Protein AF-A0A5R9CST3-F1 (afdb_monomer)

pLDDT: mean 86.09, std 9.63, range [55.28, 96.06]

Structure (mmCIF, N/CA/C/O backbone):
data_AF-A0A5R9CST3-F1
#
_entry.id   AF-A0A5R9CST3-F1
#
loop_
_atom_site.group_PDB
_atom_site.id
_atom_site.type_symbol
_atom_site.label_atom_id
_atom_site.label_alt_id
_atom_site.label_comp_id
_atom_site.label_asym_id
_atom_site.label_entity_id
_atom_site.label_seq_id
_atom_site.pdbx_PDB_ins_code
_atom_site.Cartn_x
_atom_site.Cartn_y
_atom_site.Cartn_z
_atom_site.occupancy
_atom_site.B_iso_or_equiv
_atom_site.auth_seq_id
_atom_site.auth_comp_id
_atom_site.auth_asym_id
_atom_site.auth_atom_id
_atom_site.pdbx_PDB_model_num
ATOM 1 N N . MET A 1 1 ? -17.225 -12.241 15.604 1.00 70.81 1 MET A N 1
ATOM 2 C CA . MET A 1 1 ? -16.381 -11.935 14.434 1.00 70.81 1 MET A CA 1
ATOM 3 C C . MET A 1 1 ? -17.071 -11.075 13.364 1.00 70.81 1 MET A C 1
ATOM 5 O O . MET A 1 1 ? -16.811 -9.882 13.360 1.00 70.81 1 MET A O 1
ATOM 9 N N . VAL A 1 2 ? -17.987 -11.586 12.522 1.00 77.44 2 VAL A N 1
ATOM 10 C CA . VAL A 1 2 ? -18.542 -10.844 11.350 1.00 77.44 2 VAL A CA 1
ATOM 11 C C . VAL A 1 2 ? -19.121 -9.459 11.688 1.00 77.44 2 VAL A C 1
ATOM 13 O O . VAL A 1 2 ? -18.781 -8.476 11.040 1.00 77.44 2 VAL A O 1
ATOM 16 N N . LYS A 1 3 ? -19.928 -9.343 12.755 1.00 80.62 3 LYS A N 1
ATOM 17 C CA . LYS A 1 3 ? -20.480 -8.045 13.204 1.00 80.62 3 LYS A CA 1
ATOM 18 C C . LYS A 1 3 ? -19.399 -7.045 13.644 1.00 80.62 3 LYS A C 1
ATOM 20 O O . LYS A 1 3 ? -19.568 -5.846 13.456 1.00 80.62 3 LYS A O 1
ATOM 25 N N . SER A 1 4 ? -18.306 -7.537 14.232 1.00 78.25 4 SER A N 1
ATOM 26 C CA . SER A 1 4 ? -17.171 -6.701 14.644 1.00 78.25 4 SER A CA 1
ATOM 27 C C . SER A 1 4 ? -16.405 -6.200 13.425 1.00 78.25 4 SER A C 1
ATOM 29 O O . SER A 1 4 ? -16.104 -5.018 13.340 1.00 78.25 4 SER A O 1
ATOM 31 N N . LEU A 1 5 ? -16.169 -7.084 12.454 1.00 79.12 5 LEU A N 1
ATOM 32 C CA . LEU A 1 5 ? -15.490 -6.755 11.204 1.00 79.12 5 LEU A CA 1
ATOM 33 C C . LEU A 1 5 ? -16.278 -5.727 10.387 1.00 79.12 5 LEU A C 1
ATOM 35 O O . LEU A 1 5 ? -15.727 -4.699 10.016 1.00 79.12 5 LEU A O 1
ATOM 39 N N . TYR A 1 6 ? -17.587 -5.929 10.214 1.00 83.44 6 TYR A N 1
ATOM 40 C CA . TYR A 1 6 ? -18.455 -4.948 9.557 1.00 83.44 6 TYR A CA 1
ATOM 41 C C . TYR A 1 6 ? -18.408 -3.576 10.243 1.00 83.44 6 TYR A C 1
ATOM 43 O O . TYR A 1 6 ? -18.302 -2.548 9.579 1.00 83.44 6 TYR A O 1
ATOM 51 N N . ARG A 1 7 ? -18.45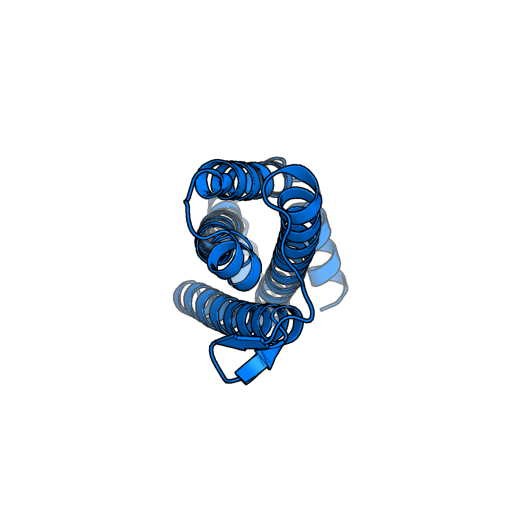4 -3.547 11.582 1.00 83.38 7 ARG A N 1
ATOM 52 C CA . ARG A 1 7 ? -18.401 -2.296 12.347 1.00 83.38 7 ARG A CA 1
ATOM 53 C C . ARG A 1 7 ? -17.069 -1.569 12.167 1.00 83.38 7 ARG A C 1
ATOM 55 O O . ARG A 1 7 ? -17.081 -0.351 12.008 1.00 83.38 7 ARG A O 1
ATOM 62 N N . GLU A 1 8 ? -15.949 -2.287 12.203 1.00 83.69 8 GLU A N 1
ATOM 63 C CA . GLU A 1 8 ? -14.625 -1.689 12.005 1.00 83.69 8 GLU A CA 1
ATOM 64 C C . GLU A 1 8 ? -14.455 -1.175 10.572 1.00 83.69 8 GLU A C 1
ATOM 66 O O . GLU A 1 8 ? -14.104 -0.010 10.405 1.00 83.69 8 GLU A O 1
ATOM 71 N N . PHE A 1 9 ? -14.850 -1.943 9.551 1.00 83.31 9 PHE A N 1
ATOM 72 C CA . PHE A 1 9 ? -14.870 -1.471 8.161 1.00 83.31 9 PHE A CA 1
ATOM 73 C C . PHE A 1 9 ? -15.748 -0.238 7.958 1.00 83.31 9 PHE A C 1
ATOM 75 O O . PHE A 1 9 ? -15.341 0.711 7.291 1.00 83.31 9 PHE A O 1
ATOM 82 N N . TYR A 1 10 ? -16.941 -0.219 8.554 1.00 86.06 10 TYR A N 1
ATOM 83 C CA . TYR A 1 10 ? -17.849 0.918 8.451 1.00 86.06 10 TYR A CA 1
ATOM 84 C C . TYR A 1 10 ? -17.232 2.181 9.062 1.00 86.06 10 TYR A C 1
ATOM 86 O O . TYR A 1 10 ? -17.194 3.227 8.411 1.00 86.06 10 TYR A O 1
ATOM 94 N N . LYS A 1 11 ? -16.698 2.084 10.290 1.00 83.19 11 LYS A N 1
ATOM 95 C CA . LYS A 1 11 ? -15.980 3.191 10.943 1.00 83.19 11 LYS A CA 1
ATOM 96 C C . LYS A 1 11 ? -14.789 3.646 10.104 1.00 83.19 11 LYS A C 1
ATOM 98 O O . LYS A 1 11 ? -14.539 4.840 10.009 1.00 83.19 11 LYS A O 1
ATOM 103 N N . PHE A 1 12 ? -14.034 2.699 9.559 1.00 83.56 12 PHE A N 1
ATOM 104 C CA . PHE A 1 12 ? -12.821 2.947 8.795 1.00 83.56 12 PHE A CA 1
ATOM 105 C C . PHE A 1 12 ? -13.114 3.682 7.486 1.00 83.56 12 PHE A C 1
ATOM 107 O O . PHE A 1 12 ? -12.520 4.722 7.215 1.00 83.56 12 PHE A O 1
ATOM 114 N N . SER A 1 13 ? -14.088 3.196 6.718 1.00 81.88 13 SER A N 1
ATOM 115 C CA . SER A 1 13 ? -14.461 3.749 5.416 1.00 81.88 13 SER A CA 1
ATOM 116 C C . SER A 1 13 ? -15.098 5.141 5.515 1.00 81.88 13 SER A C 1
ATOM 118 O O . SER A 1 13 ? -14.888 5.973 4.645 1.00 81.88 13 SER A O 1
ATOM 120 N N . HIS A 1 14 ? -15.813 5.466 6.595 1.00 85.12 14 HIS A N 1
ATOM 121 C CA . HIS A 1 14 ? -16.431 6.795 6.743 1.00 85.12 14 HIS A CA 1
ATOM 122 C C . HIS A 1 14 ? -15.470 7.876 7.264 1.00 85.12 14 HIS A C 1
ATOM 124 O O . HIS A 1 14 ? -15.859 9.034 7.435 1.00 85.12 14 HIS A O 1
ATOM 130 N N . ARG A 1 15 ? -14.206 7.537 7.537 1.00 81.75 15 ARG A N 1
ATOM 131 C CA . ARG A 1 15 ? -13.217 8.504 8.021 1.00 81.75 15 ARG A CA 1
ATOM 132 C C . ARG A 1 15 ? -12.554 9.229 6.865 1.00 81.75 15 ARG A C 1
ATOM 134 O O . ARG A 1 15 ? -11.987 8.615 5.972 1.00 81.75 15 ARG A O 1
ATOM 141 N N . LYS A 1 16 ? -12.524 10.560 6.959 1.00 83.25 16 LYS A N 1
ATOM 142 C CA . LYS A 1 16 ? -11.835 11.423 5.989 1.00 83.25 16 LYS A CA 1
ATOM 143 C C . LYS A 1 16 ? -10.348 11.078 5.857 1.00 83.25 16 LYS A C 1
ATOM 145 O O . LYS A 1 16 ? -9.833 11.069 4.747 1.00 83.25 16 LYS A O 1
ATOM 150 N N . LEU A 1 17 ? -9.677 10.754 6.969 1.00 83.81 17 LEU A N 1
ATOM 151 C CA . LEU A 1 17 ? -8.246 10.426 6.970 1.00 83.81 17 LEU A CA 1
ATOM 152 C C . LEU A 1 17 ? -7.929 9.184 6.125 1.00 83.81 17 LEU A C 1
ATOM 154 O O . LEU A 1 17 ? -6.932 9.188 5.417 1.00 83.81 17 LEU A O 1
ATOM 158 N N . THR A 1 18 ? -8.799 8.172 6.137 1.00 82.50 18 THR A N 1
ATOM 159 C CA . THR A 1 18 ? -8.656 6.947 5.333 1.00 82.50 18 THR A CA 1
ATOM 160 C C . THR A 1 18 ? -8.604 7.231 3.835 1.00 82.50 18 THR A C 1
ATOM 162 O O . THR A 1 18 ? -7.922 6.538 3.095 1.00 82.50 18 THR A O 1
ATOM 165 N N . TRP A 1 19 ? -9.305 8.269 3.383 1.00 85.88 19 TRP A N 1
ATOM 166 C CA . TRP A 1 19 ? -9.308 8.684 1.980 1.00 85.88 19 TRP A CA 1
ATOM 167 C C . TRP A 1 19 ? -8.249 9.740 1.666 1.00 85.88 19 TRP A C 1
ATOM 169 O O . TRP A 1 19 ? -7.828 9.863 0.520 1.00 85.88 19 TRP A O 1
ATOM 179 N N . LEU A 1 20 ? -7.801 10.490 2.676 1.00 87.62 20 LEU A N 1
ATOM 180 C CA . LEU A 1 20 ? -6.749 11.491 2.524 1.00 87.62 20 LEU A CA 1
ATOM 181 C C . LEU A 1 20 ? -5.349 10.864 2.523 1.00 87.62 20 LEU A C 1
ATOM 183 O O . LEU A 1 20 ? -4.477 11.323 1.797 1.00 87.62 20 LEU A O 1
ATOM 187 N N . ALA A 1 21 ? -5.120 9.812 3.309 1.00 87.50 21 ALA A N 1
ATOM 188 C CA . ALA A 1 21 ? -3.808 9.182 3.432 1.00 87.50 21 ALA A CA 1
ATOM 189 C C . ALA A 1 21 ? -3.263 8.596 2.105 1.00 87.50 21 ALA A C 1
ATOM 191 O O . ALA A 1 21 ? -2.092 8.837 1.811 1.00 87.50 21 ALA A O 1
ATOM 192 N N . PRO A 1 22 ? -4.069 7.947 1.235 1.00 90.38 22 PRO A N 1
ATOM 193 C CA . PRO A 1 22 ? -3.622 7.542 -0.100 1.00 90.38 22 PRO A CA 1
ATOM 194 C C . PRO A 1 22 ? -3.155 8.720 -0.964 1.00 90.38 22 PRO A C 1
ATOM 196 O O . PRO A 1 22 ? -2.304 8.545 -1.825 1.00 90.38 22 PRO A O 1
ATOM 199 N N . LEU A 1 23 ? -3.663 9.936 -0.735 1.00 92.12 23 LEU A N 1
ATOM 200 C CA . LEU A 1 23 ? -3.243 11.121 -1.486 1.00 92.12 23 LEU A CA 1
ATOM 201 C C . LEU A 1 23 ? -1.782 11.486 -1.188 1.00 92.12 23 LEU A C 1
ATOM 203 O O . LEU A 1 23 ? -1.065 11.899 -2.096 1.00 92.12 23 LEU A O 1
ATOM 207 N N . ILE A 1 24 ? -1.320 11.265 0.048 1.00 91.44 24 ILE A N 1
ATOM 208 C CA . ILE A 1 24 ? 0.090 11.437 0.433 1.00 91.44 24 ILE A CA 1
ATOM 209 C C . ILE A 1 24 ? 0.965 10.436 -0.329 1.00 91.44 24 ILE A C 1
ATOM 211 O O . ILE A 1 24 ? 1.988 10.822 -0.890 1.00 91.44 24 ILE A O 1
ATOM 215 N N . MET A 1 25 ? 0.526 9.176 -0.409 1.00 94.25 25 MET A N 1
ATOM 216 C CA . MET A 1 25 ? 1.201 8.139 -1.197 1.00 94.25 25 MET A CA 1
ATOM 217 C C . MET A 1 25 ? 1.290 8.525 -2.675 1.00 94.25 25 MET A C 1
ATOM 219 O O . MET A 1 25 ? 2.370 8.480 -3.258 1.00 94.25 25 MET A O 1
ATOM 223 N N . LEU A 1 26 ? 0.181 8.967 -3.274 1.00 94.62 26 LEU A N 1
ATOM 224 C CA . LEU A 1 26 ? 0.169 9.410 -4.667 1.00 94.62 26 LEU A CA 1
ATOM 225 C C . LEU A 1 26 ? 1.130 10.578 -4.890 1.00 94.62 26 LEU A C 1
ATOM 227 O O . LEU A 1 26 ? 1.929 10.537 -5.822 1.00 94.62 26 LEU A O 1
ATOM 231 N N . ALA A 1 27 ? 1.095 11.596 -4.026 1.00 93.56 27 ALA A N 1
ATOM 232 C CA . ALA A 1 27 ? 2.004 12.735 -4.112 1.00 93.56 27 ALA A CA 1
ATOM 233 C C . ALA A 1 27 ? 3.476 12.293 -4.069 1.00 93.56 27 ALA A C 1
ATOM 235 O O . ALA A 1 27 ? 4.273 12.766 -4.877 1.00 93.56 27 ALA A O 1
ATOM 236 N N . PHE A 1 28 ? 3.821 11.347 -3.192 1.00 93.31 28 PHE A N 1
ATOM 237 C CA . PHE A 1 28 ? 5.167 10.782 -3.111 1.00 93.31 28 PHE A CA 1
ATOM 238 C C . PHE A 1 28 ? 5.586 10.085 -4.416 1.00 93.31 28 PHE A C 1
ATOM 240 O O . PHE A 1 28 ? 6.650 10.385 -4.956 1.00 93.31 28 PHE A O 1
ATOM 247 N N . MET A 1 29 ? 4.716 9.252 -4.996 1.00 94.25 29 MET A N 1
ATOM 248 C CA . MET A 1 29 ? 4.983 8.593 -6.283 1.00 94.25 29 MET A CA 1
ATOM 249 C C . MET A 1 29 ? 5.202 9.601 -7.423 1.00 94.25 29 MET A C 1
ATOM 251 O O . MET A 1 29 ? 6.091 9.423 -8.258 1.00 94.25 29 MET A O 1
ATOM 255 N N . PHE A 1 30 ? 4.421 10.688 -7.459 1.00 92.81 30 PHE A N 1
ATOM 256 C CA . PHE A 1 30 ? 4.604 11.753 -8.450 1.00 92.81 30 PHE A CA 1
ATOM 257 C C . PHE A 1 30 ? 5.940 12.485 -8.284 1.00 92.81 30 PHE A C 1
ATOM 259 O O . PHE A 1 30 ? 6.573 12.812 -9.287 1.00 92.81 30 PHE A O 1
ATOM 266 N N . LEU A 1 31 ? 6.404 12.707 -7.049 1.00 92.25 31 LEU A N 1
ATOM 267 C CA . LEU A 1 31 ? 7.732 13.276 -6.800 1.00 92.25 31 LEU A CA 1
ATOM 268 C C . LEU A 1 31 ? 8.839 12.351 -7.324 1.00 92.25 31 LEU A C 1
ATOM 270 O O . LEU A 1 31 ? 9.774 12.813 -7.983 1.00 92.25 31 LEU A O 1
ATOM 274 N N . MET A 1 32 ? 8.694 11.041 -7.115 1.00 91.81 32 MET A N 1
ATOM 275 C CA . MET A 1 32 ? 9.659 10.046 -7.589 1.00 91.81 32 MET A CA 1
ATOM 276 C C . MET A 1 32 ? 9.722 9.934 -9.114 1.00 91.81 32 MET A C 1
ATOM 278 O O . MET A 1 32 ? 10.748 9.524 -9.658 1.00 91.81 32 MET A O 1
ATOM 282 N N . ALA A 1 33 ? 8.694 10.378 -9.843 1.00 89.12 33 ALA A N 1
ATOM 283 C CA . ALA A 1 33 ? 8.696 10.348 -11.305 1.00 89.12 33 ALA A CA 1
ATOM 284 C C . ALA A 1 33 ? 9.820 11.182 -11.956 1.00 89.12 33 ALA A C 1
ATOM 286 O O . ALA A 1 33 ? 10.230 10.902 -13.089 1.00 89.12 33 ALA A O 1
ATOM 287 N N . GLY A 1 34 ? 10.369 12.165 -11.233 1.00 87.38 34 GLY A N 1
ATOM 288 C CA . GLY A 1 34 ? 11.523 12.948 -11.675 1.00 87.38 34 GLY A CA 1
ATOM 289 C C . GLY A 1 34 ? 12.830 12.150 -11.760 1.00 87.38 34 GLY A C 1
ATOM 290 O O . GLY A 1 34 ? 13.725 12.528 -12.519 1.00 87.38 34 GLY A O 1
ATOM 291 N N . TYR A 1 35 ? 12.950 11.021 -11.052 1.00 88.06 35 TYR A N 1
ATOM 292 C CA . TYR A 1 35 ? 14.211 10.284 -10.943 1.00 88.06 35 TYR A CA 1
ATOM 293 C C . TYR A 1 35 ? 14.646 9.673 -12.295 1.00 88.06 35 TYR A C 1
ATOM 295 O O . TYR A 1 35 ? 13.804 9.191 -13.065 1.00 88.06 35 TYR A O 1
ATOM 303 N N . PRO A 1 36 ? 15.949 9.680 -12.645 1.00 85.19 36 PRO A N 1
ATOM 304 C CA . PRO A 1 36 ? 16.419 9.290 -13.981 1.00 85.19 36 PRO A CA 1
ATOM 305 C C . PRO A 1 36 ? 16.236 7.795 -14.313 1.00 85.19 36 PRO A C 1
ATOM 307 O O . PRO A 1 36 ? 16.219 7.429 -15.487 1.00 85.19 36 PRO A O 1
ATOM 310 N N . SER A 1 37 ? 16.018 6.933 -13.318 1.00 89.38 37 SER A N 1
ATOM 311 C CA . SER A 1 37 ? 15.979 5.472 -13.480 1.00 89.38 37 SER A CA 1
ATOM 312 C C . SER A 1 37 ? 14.563 4.911 -13.670 1.00 89.38 37 SER A C 1
ATOM 314 O O . SER A 1 37 ? 14.028 4.246 -12.788 1.00 89.38 37 SER A O 1
ATOM 316 N N . ALA A 1 38 ? 13.967 5.118 -14.850 1.00 89.00 38 ALA A N 1
ATOM 317 C CA . ALA A 1 38 ? 12.584 4.704 -15.140 1.00 89.00 38 ALA A CA 1
ATOM 318 C C . ALA A 1 38 ? 12.309 3.200 -14.941 1.00 89.00 38 ALA A C 1
ATOM 320 O O . ALA A 1 38 ? 11.255 2.835 -14.436 1.00 89.00 38 ALA A O 1
ATOM 321 N N . ARG A 1 39 ? 13.254 2.319 -15.310 1.00 90.88 39 ARG A N 1
ATOM 322 C CA . ARG A 1 39 ? 13.088 0.857 -15.150 1.00 90.88 39 ARG A CA 1
ATOM 323 C C . ARG A 1 39 ? 13.098 0.431 -13.685 1.00 90.88 39 ARG A C 1
ATOM 325 O O . ARG A 1 39 ? 12.303 -0.412 -13.297 1.00 90.88 39 ARG A O 1
ATOM 332 N N . LEU A 1 40 ? 13.981 1.032 -12.887 1.00 91.62 40 LEU A N 1
ATOM 333 C CA . LEU A 1 40 ? 14.064 0.768 -11.452 1.00 91.62 40 LEU A CA 1
ATOM 334 C C . LEU A 1 40 ? 12.810 1.280 -10.738 1.00 91.62 40 LEU A C 1
ATOM 336 O O . LEU A 1 40 ? 12.214 0.546 -9.965 1.00 91.62 40 LEU A O 1
ATOM 340 N N . LEU A 1 41 ? 12.372 2.500 -11.062 1.00 92.50 41 LEU A N 1
ATOM 341 C CA . LEU A 1 41 ? 11.127 3.061 -10.541 1.00 92.50 41 LEU A CA 1
ATOM 342 C C . LEU A 1 41 ? 9.920 2.196 -10.909 1.00 92.50 41 LEU A C 1
ATOM 344 O O . LEU A 1 41 ? 9.114 1.895 -10.046 1.00 92.50 41 LEU A O 1
ATOM 348 N N . ALA A 1 42 ? 9.804 1.758 -12.164 1.00 91.88 42 ALA A N 1
ATOM 349 C CA . ALA A 1 42 ? 8.711 0.885 -12.585 1.00 91.88 42 ALA A CA 1
ATOM 350 C C . ALA A 1 42 ? 8.724 -0.463 -11.845 1.00 91.88 42 ALA A C 1
ATOM 352 O O . ALA A 1 42 ? 7.669 -0.967 -11.479 1.00 91.88 42 ALA A O 1
ATOM 353 N N . MET A 1 43 ? 9.912 -1.028 -11.603 1.00 93.56 43 MET A N 1
ATOM 354 C CA . MET A 1 43 ? 10.078 -2.252 -10.816 1.00 93.56 43 MET A CA 1
ATOM 355 C C . MET A 1 43 ? 9.652 -2.060 -9.355 1.00 93.56 43 MET A C 1
ATOM 357 O O . MET A 1 43 ? 8.982 -2.926 -8.811 1.00 93.56 43 MET A O 1
ATOM 361 N N . LEU A 1 44 ? 10.026 -0.942 -8.734 1.00 93.19 44 LEU A N 1
ATOM 362 C CA . LEU A 1 44 ? 9.727 -0.624 -7.331 1.00 93.19 44 LEU A CA 1
ATOM 363 C C . LEU A 1 44 ? 8.425 0.176 -7.164 1.00 93.19 44 LEU A C 1
ATOM 365 O O . LEU A 1 44 ? 8.272 0.900 -6.185 1.00 93.19 44 LEU A O 1
ATOM 369 N N . THR A 1 45 ? 7.537 0.146 -8.162 1.00 94.19 45 THR A N 1
ATOM 370 C CA . THR A 1 45 ? 6.258 0.879 -8.160 1.00 94.19 45 THR A CA 1
ATOM 371 C C . THR A 1 45 ? 6.374 2.347 -7.713 1.00 94.19 45 THR A C 1
ATOM 373 O O . THR A 1 45 ? 5.605 2.832 -6.891 1.00 94.19 45 THR A O 1
ATOM 376 N N . TYR A 1 46 ? 7.364 3.067 -8.254 1.00 92.94 46 TYR A N 1
ATOM 377 C CA . TYR A 1 46 ? 7.732 4.452 -7.915 1.00 92.94 46 TYR A CA 1
ATOM 378 C C . TYR A 1 46 ? 7.960 4.692 -6.418 1.00 92.94 46 TYR A C 1
ATOM 380 O O . TYR A 1 46 ? 7.586 5.741 -5.896 1.00 92.94 46 TYR A O 1
ATOM 388 N N . ASP A 1 47 ? 8.594 3.727 -5.750 1.00 90.94 47 ASP A N 1
ATOM 389 C CA . ASP A 1 47 ? 8.919 3.789 -4.323 1.00 90.94 47 ASP A CA 1
ATOM 390 C C . ASP A 1 47 ? 7.666 3.927 -3.440 1.00 90.94 47 ASP A C 1
ATOM 392 O O . ASP A 1 47 ? 7.661 4.544 -2.376 1.00 90.94 47 ASP A O 1
ATOM 396 N N . SER A 1 48 ? 6.543 3.368 -3.906 1.00 93.62 48 SER A N 1
ATOM 397 C CA . SER A 1 48 ? 5.277 3.432 -3.178 1.00 93.62 48 SER A CA 1
ATOM 398 C C . SER A 1 48 ? 5.340 2.727 -1.828 1.00 93.62 48 SER A C 1
ATOM 400 O O . SER A 1 48 ? 4.569 3.077 -0.943 1.00 93.62 48 SER A O 1
ATOM 402 N N . SER A 1 49 ? 6.213 1.734 -1.670 1.00 91.88 49 SER A N 1
ATOM 403 C CA . SER A 1 49 ? 6.264 0.841 -0.509 1.00 91.88 49 SER A CA 1
ATOM 404 C C . SER A 1 49 ? 6.573 1.602 0.785 1.00 91.88 49 SER A C 1
ATOM 406 O O . SER A 1 49 ? 5.866 1.429 1.780 1.00 91.88 49 SER A O 1
ATOM 408 N N . ASP A 1 50 ? 7.508 2.555 0.742 1.00 91.31 50 ASP A N 1
ATOM 409 C CA . ASP A 1 50 ? 7.821 3.443 1.869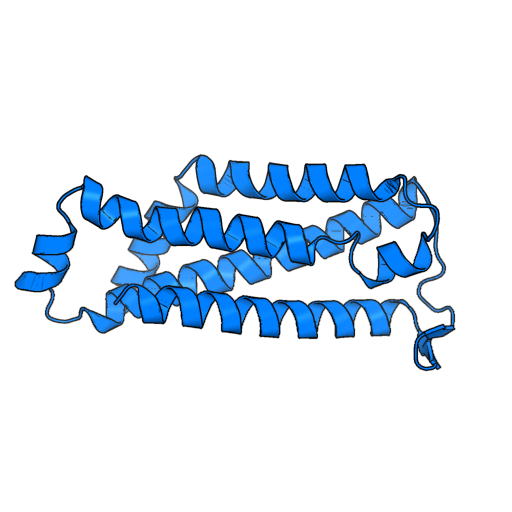 1.00 91.31 50 ASP A CA 1
ATOM 410 C C . ASP A 1 50 ? 6.635 4.351 2.229 1.00 91.31 50 ASP A C 1
ATOM 412 O O . ASP A 1 50 ? 6.275 4.528 3.400 1.00 91.31 50 ASP A O 1
ATOM 416 N N . ALA A 1 51 ? 5.965 4.899 1.214 1.00 93.81 51 ALA A N 1
ATOM 417 C CA . ALA A 1 51 ? 4.801 5.751 1.421 1.00 93.81 51 ALA A CA 1
ATOM 418 C C . ALA A 1 51 ? 3.589 4.967 1.952 1.00 93.81 51 ALA A C 1
ATOM 420 O O . ALA A 1 51 ? 2.864 5.460 2.819 1.00 93.81 51 ALA A O 1
ATOM 421 N N . ILE A 1 52 ? 3.380 3.739 1.471 1.00 94.31 52 ILE A N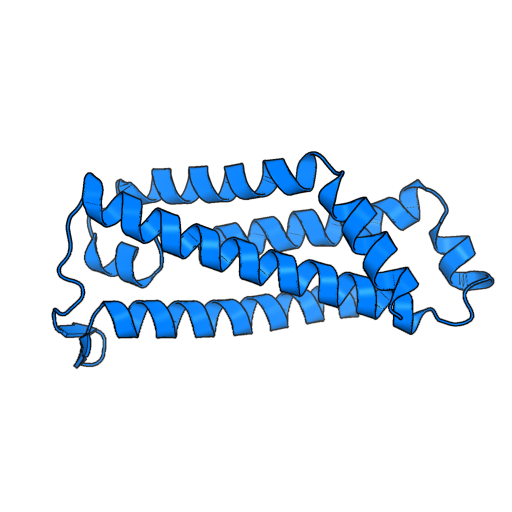 1
ATOM 422 C CA . ILE A 1 52 ? 2.357 2.815 1.964 1.00 94.31 52 ILE A CA 1
ATOM 423 C C . ILE A 1 52 ? 2.629 2.495 3.433 1.00 94.31 52 ILE A C 1
ATOM 425 O O . ILE A 1 52 ? 1.726 2.639 4.256 1.00 94.31 52 ILE A O 1
ATOM 429 N N . MET A 1 53 ? 3.869 2.160 3.793 1.00 92.38 53 MET A N 1
ATOM 430 C CA . MET A 1 53 ? 4.245 1.885 5.178 1.00 92.38 53 MET A CA 1
ATOM 431 C C . MET A 1 53 ? 3.928 3.070 6.104 1.00 92.38 53 MET A C 1
ATOM 433 O O . MET A 1 53 ? 3.292 2.884 7.144 1.00 92.38 53 MET A O 1
ATOM 437 N N . LEU A 1 54 ? 4.273 4.302 5.709 1.00 91.38 54 LEU A N 1
ATOM 438 C CA . LEU A 1 54 ? 3.906 5.510 6.460 1.00 91.38 54 LEU A CA 1
ATOM 439 C C . LEU A 1 54 ? 2.388 5.665 6.615 1.00 91.38 54 LEU A C 1
ATOM 441 O O . LEU A 1 54 ? 1.897 5.937 7.714 1.00 91.38 54 LEU A O 1
ATOM 445 N N . VAL A 1 55 ? 1.631 5.467 5.533 1.00 92.44 55 VAL A N 1
ATOM 446 C CA . VAL A 1 55 ? 0.165 5.526 5.557 1.00 92.44 55 VAL A CA 1
ATOM 447 C C . VAL A 1 55 ? -0.409 4.494 6.527 1.00 92.44 55 VAL A C 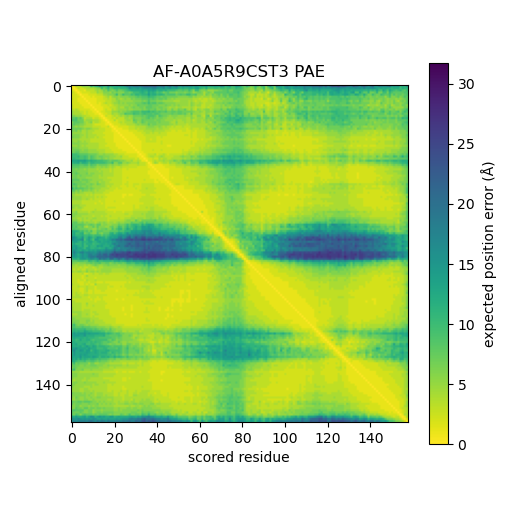1
ATOM 449 O O . VAL A 1 55 ? -1.286 4.836 7.324 1.00 92.44 55 VAL A O 1
ATOM 452 N N . LEU A 1 56 ? 0.092 3.259 6.513 1.00 92.12 56 LEU A N 1
ATOM 453 C CA . LEU A 1 56 ? -0.361 2.195 7.408 1.00 92.12 56 LEU A CA 1
ATOM 454 C C . LEU A 1 56 ? -0.072 2.517 8.876 1.00 92.12 56 LEU A C 1
ATOM 456 O O . LEU A 1 56 ? -0.942 2.306 9.718 1.00 92.12 56 LEU A O 1
ATOM 460 N N . VAL A 1 57 ? 1.093 3.089 9.190 1.00 89.75 57 VAL A N 1
ATOM 461 C CA . VAL A 1 57 ? 1.438 3.524 10.555 1.00 89.75 57 VAL A CA 1
ATOM 462 C C . VAL A 1 57 ? 0.502 4.639 11.035 1.00 89.75 57 VAL A C 1
ATOM 464 O O . VAL A 1 57 ? -0.046 4.567 12.140 1.00 89.75 57 VAL A O 1
ATOM 467 N N . ILE A 1 58 ? 0.260 5.660 10.208 1.00 89.44 58 ILE A N 1
ATOM 468 C CA . ILE A 1 58 ? -0.634 6.785 10.542 1.00 89.44 58 ILE A CA 1
ATOM 469 C C . ILE A 1 58 ? -2.067 6.292 10.764 1.00 89.44 58 ILE A C 1
ATOM 471 O O . ILE A 1 58 ? -2.724 6.633 11.751 1.00 89.44 58 ILE A O 1
ATOM 475 N N . VAL A 1 59 ? -2.570 5.475 9.843 1.00 89.94 59 VAL A N 1
ATOM 476 C CA . VAL A 1 59 ? -3.939 4.967 9.887 1.00 89.94 59 VAL A CA 1
ATOM 477 C C . VAL A 1 59 ? -4.115 3.966 11.035 1.00 89.94 59 VAL A C 1
ATOM 479 O O . VAL A 1 59 ? -5.094 4.055 11.781 1.00 89.94 59 VAL A O 1
ATOM 482 N N . GLY A 1 60 ? -3.150 3.067 11.230 1.00 87.56 60 GLY A N 1
ATOM 483 C CA . GLY A 1 60 ? -3.142 2.072 12.300 1.00 87.56 60 GLY A CA 1
ATOM 484 C C . GLY A 1 60 ? -3.091 2.698 13.689 1.00 87.56 60 GLY A C 1
ATOM 485 O O . GLY A 1 60 ? -3.939 2.392 14.527 1.00 87.56 60 GLY A O 1
ATOM 486 N N . SER A 1 61 ? -2.176 3.644 13.919 1.00 85.75 61 SER A N 1
ATOM 487 C CA . SER A 1 61 ? -2.105 4.385 15.188 1.00 85.75 61 SER A CA 1
ATOM 488 C C . SER A 1 61 ? -3.411 5.127 15.480 1.00 85.75 61 SER A C 1
ATOM 490 O O . SER A 1 61 ? -3.972 5.000 16.570 1.00 85.75 61 SER A O 1
ATOM 492 N N . THR A 1 62 ? -3.983 5.793 14.473 1.00 86.00 62 THR A N 1
ATOM 493 C CA . THR A 1 62 ? -5.273 6.479 14.599 1.00 86.00 62 THR A CA 1
ATOM 494 C C . THR A 1 62 ? -6.388 5.506 15.000 1.00 86.00 62 THR A C 1
ATOM 496 O O . THR A 1 62 ? -7.161 5.811 15.910 1.00 86.00 62 THR A O 1
ATOM 499 N N . MET A 1 63 ? -6.452 4.305 14.400 1.00 83.69 63 MET A N 1
ATOM 500 C CA . MET A 1 63 ? -7.414 3.247 14.760 1.00 83.69 63 MET A CA 1
ATOM 501 C C . MET A 1 63 ? -7.369 2.842 16.240 1.00 83.69 63 MET A C 1
ATOM 503 O O . MET A 1 63 ? -8.406 2.453 16.790 1.00 83.69 63 MET A O 1
ATOM 507 N N . PHE A 1 64 ? -6.213 2.940 16.898 1.00 79.88 64 PHE A N 1
ATOM 508 C CA . PHE A 1 64 ? -6.081 2.700 18.336 1.00 79.88 64 PHE A CA 1
ATOM 509 C C . PHE A 1 64 ? -6.376 3.941 19.175 1.00 79.88 64 PHE A C 1
ATOM 511 O O . PHE A 1 64 ? -7.202 3.863 20.087 1.00 79.88 64 PHE A O 1
ATOM 518 N N . SER A 1 65 ? -5.790 5.095 18.844 1.00 81.44 65 SER A N 1
ATOM 519 C CA . SER A 1 65 ? -5.958 6.342 19.605 1.00 81.44 65 SER A CA 1
ATOM 520 C C . SER A 1 65 ? -7.424 6.740 19.788 1.00 81.44 65 SER A C 1
ATOM 522 O O . SER A 1 65 ? -7.801 7.303 20.811 1.00 81.44 65 SER A O 1
ATOM 524 N N . MET A 1 66 ? -8.294 6.407 18.837 1.00 77.62 66 MET A N 1
ATOM 525 C CA . MET A 1 66 ? -9.714 6.763 18.920 1.00 77.62 66 MET A CA 1
ATOM 526 C C . MET A 1 66 ? -10.504 5.925 19.916 1.00 77.62 66 MET A C 1
ATOM 528 O O . MET A 1 66 ? -11.545 6.373 20.391 1.00 77.62 66 MET A O 1
ATOM 532 N N . GLU A 1 67 ? -10.046 4.719 20.237 1.00 76.12 67 GLU A N 1
ATOM 533 C CA . GLU A 1 67 ? -10.670 3.941 21.305 1.00 76.12 67 GLU A CA 1
ATOM 534 C C . GLU A 1 67 ? -10.302 4.535 22.681 1.00 76.12 67 GLU A C 1
ATOM 536 O O . GLU A 1 67 ? -11.137 4.509 23.590 1.00 76.12 67 GLU A O 1
ATOM 541 N N . PHE A 1 68 ? -9.114 5.152 22.811 1.00 73.50 68 PHE A N 1
ATOM 542 C CA . PHE A 1 68 ? -8.725 5.948 23.988 1.00 73.50 68 PHE A CA 1
ATOM 543 C C . PHE A 1 68 ? -9.548 7.237 24.080 1.00 73.50 68 PHE A C 1
ATOM 545 O O . PHE A 1 68 ? -10.191 7.480 25.097 1.00 73.50 68 PHE A O 1
ATOM 552 N N . GLN A 1 69 ? -9.598 8.028 23.004 1.00 73.62 69 GLN A N 1
ATOM 553 C CA . GLN A 1 69 ? -10.305 9.316 22.987 1.00 73.62 69 GLN A CA 1
ATOM 554 C C . GLN A 1 69 ? -11.812 9.184 23.250 1.00 73.62 69 GLN A C 1
ATOM 556 O O . GLN A 1 69 ? -12.398 10.033 23.912 1.00 73.62 69 GLN A O 1
ATOM 561 N N . ASN A 1 70 ? -12.450 8.115 22.763 1.00 74.00 70 ASN A N 1
ATOM 562 C CA . ASN A 1 70 ? -13.892 7.911 22.930 1.00 74.00 70 ASN A CA 1
ATOM 563 C C . ASN A 1 70 ? -14.269 7.185 24.233 1.00 74.00 70 ASN A C 1
ATOM 565 O O . ASN A 1 70 ? -15.415 6.758 24.371 1.00 74.00 70 ASN A O 1
ATOM 569 N N . ASN A 1 71 ? -13.321 6.974 25.159 1.00 67.88 71 ASN A N 1
ATOM 570 C CA . ASN A 1 71 ? -13.500 6.164 26.376 1.00 67.88 71 ASN A CA 1
ATOM 571 C C . ASN A 1 71 ? -14.045 4.742 26.106 1.00 67.88 71 ASN A C 1
ATOM 573 O O . ASN A 1 71 ? -14.527 4.045 27.005 1.00 67.88 71 ASN A O 1
ATOM 577 N N . ALA A 1 72 ? -13.954 4.290 24.854 1.00 68.44 72 ALA A N 1
ATOM 578 C CA . ALA A 1 72 ? -14.448 3.001 24.395 1.00 68.44 72 ALA A CA 1
ATOM 579 C C . ALA A 1 72 ? -13.499 1.859 24.799 1.00 68.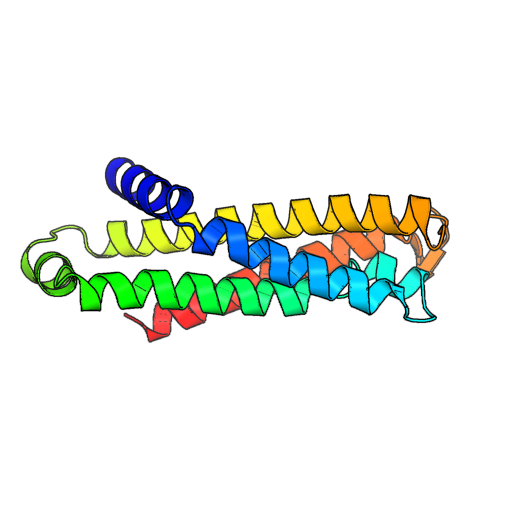44 72 ALA A C 1
ATOM 581 O O . ALA A 1 72 ? -13.902 0.697 24.865 1.00 68.44 72 ALA A O 1
ATOM 582 N N . ILE A 1 73 ? -12.261 2.193 25.180 1.00 65.38 73 ILE A N 1
ATOM 583 C CA . ILE A 1 73 ? -11.302 1.244 25.751 1.00 65.38 73 ILE A CA 1
ATOM 584 C C . ILE A 1 73 ? -11.802 0.602 27.030 1.0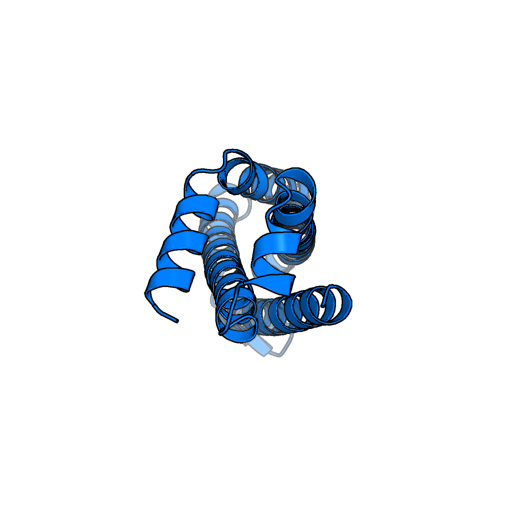0 65.38 73 ILE A C 1
ATOM 586 O O . ILE A 1 73 ? -11.672 -0.607 27.171 1.00 65.38 73 ILE A O 1
ATOM 590 N N . LEU A 1 74 ? -12.437 1.347 27.936 1.00 58.56 74 LEU A N 1
ATOM 591 C CA . LEU A 1 74 ? -12.958 0.756 29.171 1.00 58.56 74 LEU A CA 1
ATOM 592 C C . LEU A 1 74 ? -14.106 -0.214 28.878 1.00 58.56 74 LEU A C 1
ATOM 594 O O . LEU A 1 74 ? -14.191 -1.272 29.491 1.00 58.56 74 LEU A O 1
ATOM 598 N N . THR A 1 75 ? -14.952 0.078 27.888 1.00 62.09 75 THR A N 1
ATOM 599 C CA . THR A 1 75 ? -16.015 -0.848 27.465 1.00 62.09 75 THR A CA 1
ATOM 600 C C . THR A 1 75 ? -15.464 -2.076 26.734 1.00 62.09 75 THR A C 1
ATOM 602 O O . THR A 1 75 ? -15.975 -3.179 26.943 1.00 62.09 75 THR A O 1
ATOM 605 N N . LEU A 1 76 ? -14.387 -1.933 25.956 1.00 63.72 76 LEU A N 1
ATOM 606 C CA . LEU A 1 76 ? -13.641 -3.055 25.378 1.00 63.72 76 LEU A CA 1
ATOM 607 C C . LEU A 1 76 ? -12.919 -3.897 26.441 1.00 63.72 76 LEU A C 1
ATOM 609 O O . LEU A 1 76 ? -12.940 -5.122 26.363 1.00 63.72 76 LEU A O 1
ATOM 613 N N . LEU A 1 77 ? -12.321 -3.274 27.455 1.00 61.62 77 LEU A N 1
ATOM 614 C CA . LEU A 1 77 ? -11.558 -3.955 28.500 1.00 61.62 77 LEU A CA 1
ATOM 615 C C . LEU A 1 77 ? -12.448 -4.612 29.564 1.00 61.62 77 LEU A C 1
ATOM 617 O O . LEU A 1 77 ? -12.109 -5.699 30.025 1.00 61.62 77 LEU A O 1
ATOM 621 N N . TYR A 1 78 ? -13.583 -4.014 29.933 1.00 58.94 78 TYR A N 1
ATOM 622 C CA . TYR A 1 78 ? -14.425 -4.515 31.030 1.00 58.94 78 TYR A CA 1
ATOM 623 C C . TYR A 1 78 ? -15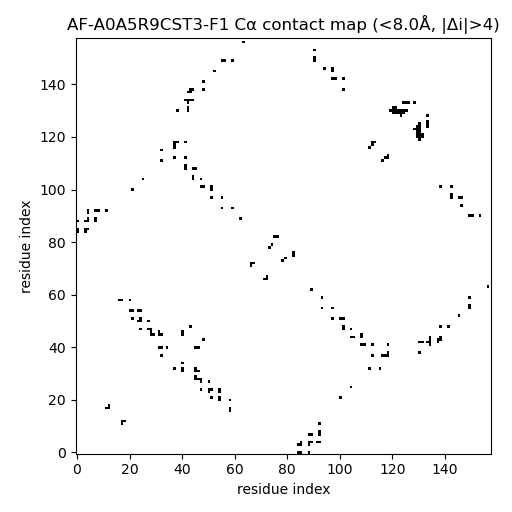.695 -5.254 30.593 1.00 58.94 78 TYR A C 1
ATOM 625 O O . TYR A 1 78 ? -16.182 -6.096 31.339 1.00 58.94 78 TYR A O 1
ATOM 633 N N . LYS A 1 79 ? -16.259 -4.960 29.413 1.00 56.91 79 LYS A N 1
ATOM 634 C CA . LYS A 1 79 ? -17.569 -5.500 28.988 1.00 56.91 79 LYS A CA 1
ATOM 635 C C . LYS A 1 79 ? -17.521 -6.409 27.760 1.00 56.91 79 LYS A C 1
ATOM 637 O O . LYS A 1 79 ? -18.520 -7.055 27.447 1.00 56.91 79 LYS A O 1
ATOM 642 N N . SER A 1 80 ? -16.395 -6.479 27.052 1.00 58.28 80 SER A N 1
ATOM 643 C CA . SER A 1 80 ? -16.262 -7.347 25.881 1.00 58.28 80 SER A CA 1
ATOM 644 C C . SER A 1 80 ? -15.855 -8.762 26.286 1.00 58.28 80 SER A C 1
ATOM 646 O O . SER A 1 80 ? -14.706 -9.009 26.642 1.00 58.28 80 SER A O 1
ATOM 648 N N . ALA A 1 81 ? -16.771 -9.720 26.136 1.00 55.28 81 ALA A N 1
ATOM 649 C CA . ALA A 1 81 ? -16.449 -11.147 26.217 1.00 55.28 81 ALA A CA 1
ATOM 650 C C . ALA A 1 81 ? -15.571 -11.638 25.039 1.00 55.28 81 ALA A C 1
ATOM 652 O O . ALA A 1 81 ? -15.123 -12.779 25.045 1.00 55.28 81 ALA A O 1
ATOM 653 N N . LYS A 1 82 ? -15.328 -10.802 24.011 1.00 67.19 82 LYS A N 1
ATOM 654 C CA . LYS A 1 82 ? -14.600 -11.161 22.780 1.00 67.19 82 LYS A CA 1
ATOM 655 C C . LYS A 1 82 ? -13.579 -10.094 22.369 1.00 67.19 82 LYS A C 1
ATOM 657 O O . LYS A 1 82 ? -13.640 -9.547 21.271 1.00 67.19 82 LYS A O 1
ATOM 662 N N . LYS A 1 83 ? -12.641 -9.764 23.260 1.00 74.06 83 LYS A N 1
ATOM 663 C CA . LYS A 1 83 ? -11.568 -8.778 23.002 1.00 74.06 83 LYS A CA 1
ATOM 664 C C . LYS A 1 83 ? -10.731 -9.137 21.769 1.00 74.06 83 LYS A C 1
ATOM 666 O O . LYS A 1 83 ? -10.482 -8.282 20.923 1.00 74.06 83 LYS A O 1
ATOM 671 N N . ILE A 1 84 ? -10.402 -10.423 21.638 1.00 76.00 84 ILE A N 1
ATOM 672 C CA . ILE A 1 84 ? -9.639 -10.978 20.514 1.00 76.00 84 ILE A CA 1
ATOM 673 C C . ILE A 1 84 ? -10.379 -10.768 19.184 1.00 76.00 84 ILE A C 1
ATOM 675 O O . ILE A 1 84 ? -9.757 -10.352 18.213 1.00 76.00 84 ILE A O 1
ATOM 679 N N . ASP A 1 85 ? -11.707 -10.952 19.137 1.00 79.31 85 ASP A N 1
ATOM 680 C CA . ASP A 1 85 ? -12.499 -10.724 17.913 1.00 79.31 85 ASP A CA 1
ATOM 681 C C . ASP A 1 85 ? -12.411 -9.273 17.418 1.00 79.31 85 ASP A C 1
ATOM 683 O O . ASP A 1 85 ? -12.444 -9.038 16.211 1.00 79.31 85 ASP A O 1
ATOM 687 N N . VAL A 1 86 ? -12.353 -8.297 18.332 1.00 79.69 86 VAL A N 1
ATOM 688 C CA . VAL A 1 86 ? -12.270 -6.873 17.968 1.00 79.69 86 VAL A CA 1
ATOM 689 C C . VAL A 1 86 ? -10.878 -6.538 17.456 1.00 79.69 86 VAL A C 1
ATOM 691 O O . VAL A 1 86 ? -10.747 -5.882 16.426 1.00 79.69 86 VAL A O 1
ATOM 694 N N . TYR A 1 87 ? -9.845 -7.019 18.143 1.00 80.25 87 TYR A N 1
ATOM 695 C CA . TYR A 1 87 ? -8.464 -6.841 17.715 1.00 80.25 87 TYR A CA 1
ATOM 696 C C . TYR A 1 87 ? -8.208 -7.476 16.340 1.00 80.25 87 TYR A C 1
ATOM 698 O O . TYR A 1 87 ? -7.729 -6.809 15.425 1.00 80.25 87 TYR A O 1
ATOM 706 N N . PHE A 1 88 ? -8.641 -8.724 16.151 1.00 83.56 88 PHE A N 1
ATOM 707 C CA . PHE A 1 88 ? -8.520 -9.425 14.875 1.00 83.56 88 PHE A CA 1
ATOM 708 C C . PHE A 1 88 ? -9.305 -8.725 13.758 1.00 83.56 88 PHE A C 1
ATOM 710 O O . PHE A 1 88 ? -8.825 -8.615 12.634 1.00 83.56 88 PHE A O 1
ATOM 717 N N . ALA A 1 89 ? -10.489 -8.177 14.061 1.00 86.38 89 ALA A N 1
ATOM 718 C CA . ALA A 1 89 ? -11.249 -7.382 13.099 1.00 86.38 89 ALA A CA 1
ATOM 719 C C . ALA A 1 89 ? -10.484 -6.134 12.629 1.00 86.38 89 ALA A C 1
ATOM 721 O O . ALA A 1 89 ? -10.530 -5.818 11.439 1.00 86.38 89 ALA A O 1
ATOM 722 N N . LYS A 1 90 ? -9.762 -5.441 13.520 1.00 88.06 90 LYS A N 1
ATOM 723 C CA . LYS A 1 90 ? -8.932 -4.288 13.139 1.00 88.06 90 LYS A CA 1
ATOM 724 C C . LYS A 1 90 ? -7.750 -4.698 12.266 1.00 88.06 90 LYS A C 1
ATOM 726 O O . LYS A 1 90 ? -7.534 -4.066 11.236 1.00 88.06 90 LYS A O 1
ATOM 731 N N . LEU A 1 91 ? -7.053 -5.772 12.641 1.00 89.06 91 LEU A N 1
ATOM 732 C CA . LEU A 1 91 ? -5.942 -6.314 11.860 1.00 89.06 91 LEU A CA 1
ATOM 733 C C . LEU A 1 91 ? -6.401 -6.666 10.438 1.00 89.06 91 LEU A C 1
ATOM 735 O O . LEU A 1 91 ? -5.838 -6.163 9.475 1.00 89.06 91 LEU A O 1
ATOM 739 N N . VAL A 1 92 ? -7.500 -7.412 10.291 1.00 90.25 92 VAL A N 1
ATOM 740 C CA . VAL A 1 92 ? -8.065 -7.745 8.970 1.00 90.25 92 VAL A CA 1
ATOM 741 C C . VAL A 1 92 ? -8.498 -6.498 8.188 1.00 90.25 92 VAL A C 1
ATOM 743 O O . VAL A 1 92 ? -8.305 -6.442 6.975 1.00 90.25 92 VAL A O 1
ATOM 746 N N . THR A 1 93 ? -9.053 -5.485 8.862 1.00 91.62 93 THR A N 1
ATOM 747 C CA . THR A 1 93 ? -9.444 -4.223 8.209 1.00 91.62 93 THR A CA 1
ATOM 748 C C . THR A 1 93 ? -8.232 -3.515 7.600 1.00 91.62 93 THR A C 1
ATOM 750 O O . THR A 1 93 ? -8.294 -3.083 6.451 1.00 91.62 93 THR A O 1
ATOM 753 N N . ILE A 1 94 ? -7.116 -3.448 8.333 1.00 91.69 94 ILE A N 1
ATOM 754 C CA . ILE A 1 94 ? -5.878 -2.841 7.832 1.00 91.69 94 ILE A CA 1
ATOM 755 C C . ILE A 1 94 ? -5.216 -3.697 6.756 1.00 91.69 94 ILE A C 1
ATOM 757 O O . ILE A 1 94 ? -4.754 -3.135 5.772 1.00 91.69 94 ILE A O 1
ATOM 761 N N . LEU A 1 95 ? -5.213 -5.026 6.885 1.00 92.19 95 LEU A N 1
ATOM 762 C CA . LEU A 1 95 ? -4.664 -5.913 5.852 1.00 92.19 95 LEU A CA 1
ATOM 763 C C . LEU A 1 95 ? -5.366 -5.720 4.503 1.00 92.19 95 LEU A C 1
ATOM 765 O O . LEU A 1 95 ? -4.724 -5.649 3.462 1.00 92.19 95 LEU A O 1
ATOM 769 N N . ILE A 1 96 ? -6.694 -5.604 4.508 1.00 93.44 96 ILE A N 1
ATOM 770 C CA . ILE A 1 96 ? -7.454 -5.344 3.280 1.00 93.44 96 ILE A CA 1
ATOM 771 C C . ILE A 1 96 ? -7.125 -3.956 2.727 1.00 93.44 96 ILE A C 1
ATOM 773 O O . ILE A 1 96 ? -6.979 -3.800 1.517 1.00 93.44 96 ILE A O 1
ATOM 777 N N . TYR A 1 97 ? -6.981 -2.957 3.596 1.00 93.62 97 TYR A N 1
ATOM 778 C CA . TYR A 1 97 ? -6.593 -1.616 3.176 1.00 93.62 97 TYR A CA 1
ATOM 779 C C . TYR A 1 97 ? -5.181 -1.573 2.569 1.00 93.62 97 TYR A C 1
ATOM 781 O O . TYR A 1 97 ? -4.989 -0.939 1.537 1.00 93.62 97 TYR A O 1
ATOM 789 N N . ASP A 1 98 ? -4.225 -2.301 3.142 1.00 94.88 98 ASP A N 1
ATOM 790 C CA . ASP A 1 98 ? -2.868 -2.457 2.614 1.00 94.88 98 ASP A CA 1
ATOM 791 C C . ASP A 1 98 ? -2.860 -3.061 1.201 1.00 94.88 98 ASP A C 1
ATOM 793 O O . ASP A 1 98 ? -2.253 -2.515 0.277 1.00 94.88 98 ASP A O 1
ATOM 797 N N . LEU A 1 99 ? -3.628 -4.135 0.989 1.00 94.94 99 LEU A N 1
ATOM 798 C CA . LEU A 1 99 ? -3.801 -4.729 -0.340 1.00 94.94 99 LEU A CA 1
ATOM 799 C C . LEU A 1 99 ? -4.412 -3.733 -1.335 1.00 94.94 99 LEU A C 1
ATOM 801 O O . LEU A 1 99 ? -3.970 -3.650 -2.480 1.00 94.94 99 LEU A O 1
ATOM 805 N N . MET A 1 100 ? -5.411 -2.952 -0.910 1.00 94.88 100 MET A N 1
ATOM 806 C CA . MET A 1 100 ? -6.014 -1.917 -1.755 1.00 94.88 100 MET A CA 1
ATOM 807 C C . MET A 1 100 ? -5.007 -0.826 -2.146 1.00 94.88 100 MET A C 1
ATOM 809 O O . MET A 1 100 ? -5.023 -0.381 -3.295 1.00 94.88 100 MET A O 1
ATOM 813 N N . LEU A 1 101 ? -4.125 -0.411 -1.230 1.00 95.19 101 LEU A N 1
ATOM 814 C CA . LEU A 1 101 ? -3.073 0.569 -1.514 1.00 95.19 101 LEU A CA 1
ATOM 815 C C . LEU A 1 101 ? -2.052 0.040 -2.525 1.00 95.19 101 LEU A C 1
ATOM 817 O O . LEU A 1 101 ? -1.719 0.752 -3.470 1.00 95.19 101 LEU A O 1
ATOM 821 N N . HIS A 1 102 ? -1.614 -1.212 -2.386 1.00 95.75 102 HIS A N 1
ATOM 822 C CA . HIS A 1 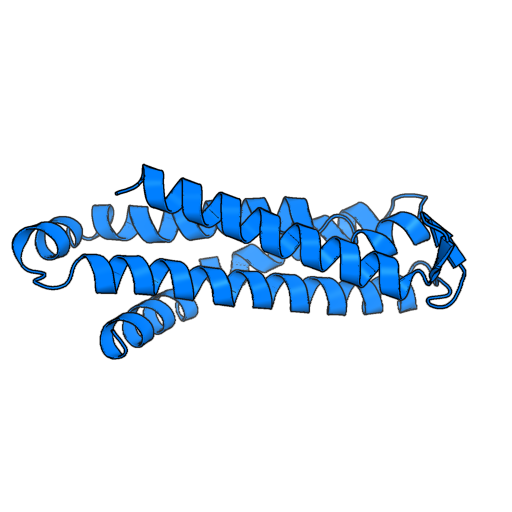102 ? -0.694 -1.835 -3.340 1.00 95.75 102 HIS A CA 1
ATOM 823 C C . HIS A 1 102 ? -1.319 -1.988 -4.735 1.00 95.75 102 HIS A C 1
ATOM 825 O O . HIS A 1 102 ? -0.673 -1.693 -5.740 1.00 95.75 102 HIS A O 1
ATOM 831 N N . VAL A 1 103 ? -2.600 -2.370 -4.821 1.00 95.62 103 VAL A N 1
ATOM 832 C CA . VAL A 1 103 ? -3.328 -2.399 -6.104 1.00 95.62 103 VAL A CA 1
ATOM 833 C C . VAL A 1 103 ? -3.379 -1.004 -6.730 1.00 95.62 103 VAL A C 1
ATOM 835 O O . VAL A 1 103 ? -3.110 -0.855 -7.923 1.00 95.62 103 VAL A O 1
ATOM 838 N N . LEU A 1 104 ? -3.676 0.030 -5.938 1.00 96.06 104 LEU A N 1
ATOM 839 C CA . LEU A 1 104 ? -3.668 1.415 -6.408 1.00 96.06 104 LEU A CA 1
ATOM 840 C C . LEU A 1 104 ? -2.274 1.840 -6.900 1.00 96.06 104 LEU A C 1
ATOM 842 O O . LEU A 1 104 ? -2.169 2.442 -7.968 1.00 96.06 104 LEU A O 1
ATOM 846 N N . ALA A 1 105 ? -1.210 1.494 -6.173 1.00 96.06 105 ALA A N 1
ATOM 847 C CA . ALA A 1 105 ? 0.167 1.799 -6.552 1.00 96.06 105 ALA A CA 1
ATOM 848 C C . ALA A 1 105 ? 0.572 1.133 -7.876 1.00 96.06 105 ALA A C 1
ATOM 850 O O . ALA A 1 105 ? 1.176 1.784 -8.732 1.00 96.06 105 ALA A O 1
ATOM 851 N N . ILE A 1 106 ? 0.179 -0.124 -8.107 1.00 95.44 106 ILE A N 1
ATOM 852 C CA . ILE A 1 106 ? 0.406 -0.802 -9.392 1.00 95.44 106 ILE A CA 1
ATOM 853 C C . ILE A 1 106 ? -0.314 -0.061 -10.526 1.00 95.44 106 ILE A C 1
ATOM 855 O O . ILE A 1 106 ? 0.298 0.238 -11.553 1.00 95.44 106 ILE A O 1
ATOM 859 N N . LEU A 1 107 ? -1.597 0.280 -10.348 1.00 95.69 107 LEU A N 1
ATOM 860 C CA . LEU A 1 107 ? -2.377 0.989 -11.372 1.00 95.69 107 LEU A CA 1
ATOM 861 C C . LEU A 1 107 ? -1.751 2.341 -11.736 1.00 95.69 107 LEU A C 1
ATOM 863 O O . LEU A 1 107 ? -1.635 2.682 -12.914 1.00 95.69 107 LEU A O 1
ATOM 867 N N . VAL A 1 108 ? -1.302 3.095 -10.732 1.00 94.75 108 VAL A N 1
ATOM 868 C CA . VAL A 1 108 ? -0.643 4.391 -10.930 1.00 94.75 108 VAL A CA 1
ATOM 869 C C . VAL A 1 108 ? 0.725 4.214 -11.583 1.00 94.75 108 VAL A C 1
ATOM 871 O O . VAL A 1 108 ? 1.061 4.968 -12.488 1.00 94.75 108 VAL A O 1
ATOM 874 N N . THR A 1 109 ? 1.490 3.189 -11.209 1.00 94.50 109 THR A N 1
ATOM 875 C CA . THR A 1 109 ? 2.780 2.869 -11.840 1.00 94.50 109 THR A CA 1
ATOM 876 C C . THR A 1 109 ? 2.613 2.590 -13.333 1.00 94.50 109 THR A C 1
ATOM 878 O O . THR A 1 109 ? 3.363 3.126 -14.153 1.00 94.50 109 THR A O 1
ATOM 881 N N . ILE A 1 110 ? 1.597 1.808 -13.715 1.00 93.31 110 ILE A N 1
ATOM 882 C CA . ILE A 1 110 ? 1.272 1.541 -15.124 1.00 93.31 110 ILE A CA 1
ATOM 883 C C . ILE A 1 110 ? 0.906 2.845 -15.851 1.00 93.31 110 ILE A C 1
ATOM 885 O O . ILE A 1 110 ? 1.369 3.078 -16.966 1.00 93.31 110 ILE A O 1
ATOM 889 N N . LEU A 1 111 ? 0.136 3.732 -15.216 1.00 93.19 111 LEU A N 1
ATOM 890 C CA . LEU A 1 111 ? -0.225 5.029 -15.795 1.00 93.19 111 LEU A CA 1
ATOM 891 C C . LEU A 1 111 ? 0.992 5.957 -15.974 1.00 93.19 111 LEU A C 1
ATOM 893 O O . LEU A 1 111 ? 1.159 6.562 -17.034 1.00 93.19 111 LEU A O 1
ATOM 897 N N . LEU A 1 112 ? 1.855 6.068 -14.961 1.00 91.38 112 LEU A N 1
ATOM 898 C CA . LEU A 1 112 ? 3.045 6.927 -14.986 1.00 91.38 112 LEU A CA 1
ATOM 899 C C . LEU A 1 112 ? 4.078 6.440 -16.003 1.00 91.38 112 LEU A C 1
ATOM 901 O O . LEU A 1 112 ? 4.648 7.243 -16.743 1.00 91.38 112 LEU A O 1
ATOM 905 N N . THR A 1 113 ? 4.293 5.127 -16.084 1.00 91.94 113 THR A N 1
ATOM 906 C CA . THR A 1 113 ? 5.180 4.543 -17.099 1.00 91.94 113 THR A CA 1
ATOM 907 C C . THR A 1 113 ? 4.616 4.728 -18.503 1.00 91.94 113 THR A C 1
ATOM 909 O O . THR A 1 113 ? 5.368 5.076 -19.405 1.00 91.94 113 THR A O 1
ATOM 912 N N . ALA A 1 114 ? 3.304 4.581 -18.708 1.00 89.69 114 ALA A N 1
ATOM 913 C CA . ALA A 1 114 ? 2.687 4.800 -20.016 1.00 89.69 114 ALA A CA 1
ATOM 914 C C . ALA A 1 114 ? 2.763 6.262 -20.499 1.00 89.69 114 ALA A C 1
ATOM 916 O O . ALA A 1 114 ? 2.757 6.500 -21.705 1.00 89.69 114 ALA A O 1
ATOM 917 N N . THR A 1 115 ? 2.830 7.236 -19.584 1.00 89.06 115 THR A N 1
ATOM 918 C CA . THR A 1 115 ? 2.723 8.669 -19.912 1.00 89.06 115 THR A CA 1
ATOM 919 C C . THR A 1 115 ? 4.047 9.429 -19.840 1.00 89.06 115 THR A C 1
ATOM 921 O O . THR A 1 115 ? 4.348 10.201 -20.746 1.00 89.06 115 THR A O 1
ATOM 924 N N . ILE A 1 116 ? 4.845 9.235 -18.785 1.00 86.69 116 ILE A N 1
ATOM 925 C CA . ILE A 1 116 ? 6.037 10.056 -18.507 1.00 86.69 116 ILE A CA 1
ATOM 926 C C . ILE A 1 116 ? 7.302 9.407 -19.073 1.00 86.69 116 ILE A C 1
ATOM 928 O O . ILE A 1 116 ? 8.073 10.052 -19.783 1.00 86.69 116 ILE A O 1
ATOM 932 N N . LYS A 1 117 ? 7.556 8.138 -18.727 1.00 83.75 117 LYS A N 1
ATOM 933 C CA . LYS A 1 117 ? 8.774 7.412 -19.122 1.00 83.75 117 LYS A CA 1
ATOM 934 C C . LYS A 1 117 ? 8.415 5.985 -19.545 1.00 83.75 117 LYS A C 1
ATOM 936 O O . LYS A 1 117 ? 8.401 5.104 -18.684 1.00 83.75 117 LYS A O 1
ATOM 941 N N . PRO A 1 118 ? 8.144 5.742 -20.842 1.00 87.44 118 PRO A N 1
ATOM 942 C CA . PRO A 1 118 ? 7.758 4.424 -21.328 1.00 87.44 118 PRO A CA 1
ATOM 943 C C . PRO A 1 118 ? 8.880 3.410 -21.132 1.00 87.44 118 PRO A C 1
ATOM 945 O O . PRO A 1 118 ? 10.050 3.664 -21.427 1.00 87.44 118 PRO A O 1
ATOM 948 N N . VAL A 1 119 ? 8.503 2.233 -20.640 1.00 89.31 119 VAL A N 1
ATOM 949 C CA . VAL A 1 119 ? 9.411 1.113 -20.403 1.00 89.31 119 VAL A CA 1
ATOM 950 C C . VAL A 1 119 ? 8.856 -0.143 -21.067 1.00 89.31 119 VAL A C 1
ATOM 952 O O . VAL A 1 119 ? 7.648 -0.364 -21.102 1.00 89.31 119 VAL A O 1
ATOM 955 N N . SER A 1 120 ? 9.744 -0.989 -21.591 1.00 90.94 120 SER A N 1
ATOM 956 C CA . SER A 1 120 ? 9.366 -2.316 -22.079 1.00 90.94 120 SER A CA 1
ATOM 957 C C . SER A 1 120 ? 9.209 -3.290 -20.910 1.00 90.94 120 SER A C 1
ATOM 959 O O . SER A 1 120 ? 10.191 -3.669 -20.274 1.00 90.94 120 SER A O 1
ATOM 961 N N . TRP A 1 121 ? 7.974 -3.713 -20.649 1.00 89.44 121 TRP A N 1
ATOM 962 C CA . TRP A 1 121 ? 7.619 -4.640 -19.567 1.00 89.44 121 TRP A CA 1
ATOM 963 C C . TRP A 1 121 ? 8.192 -6.052 -19.733 1.00 89.44 121 TRP A C 1
ATOM 965 O O . TRP A 1 121 ? 8.457 -6.734 -18.744 1.00 89.44 121 TRP A O 1
ATOM 975 N N . MET A 1 122 ? 8.395 -6.478 -20.982 1.00 91.00 122 MET A N 1
ATOM 976 C CA . MET A 1 122 ? 8.928 -7.801 -21.325 1.00 91.00 122 MET A CA 1
ATOM 977 C C . MET A 1 122 ? 10.447 -7.805 -21.510 1.00 91.00 122 MET A C 1
ATOM 979 O O . MET A 1 122 ? 11.033 -8.856 -21.761 1.00 91.00 122 MET A O 1
ATOM 983 N N . ALA A 1 123 ? 11.102 -6.646 -21.401 1.00 88.06 123 ALA A N 1
ATOM 984 C CA . ALA A 1 123 ? 12.553 -6.602 -21.440 1.00 88.06 123 ALA A CA 1
ATOM 985 C C . ALA A 1 123 ? 13.125 -7.304 -20.206 1.00 88.06 123 ALA A C 1
ATOM 987 O O . ALA A 1 123 ? 12.674 -7.071 -19.080 1.00 88.06 123 ALA A O 1
ATOM 988 N N . VAL A 1 124 ? 14.143 -8.134 -20.434 1.00 89.62 124 VAL A N 1
ATOM 989 C CA . VAL A 1 124 ? 14.930 -8.720 -19.354 1.00 89.62 124 VAL A CA 1
ATOM 990 C C . VAL A 1 124 ? 15.603 -7.583 -18.596 1.00 89.62 124 VAL A C 1
ATOM 992 O O . VAL A 1 124 ? 16.323 -6.761 -19.169 1.00 89.62 124 VAL A O 1
ATOM 995 N N . TYR A 1 125 ? 15.319 -7.522 -17.305 1.00 86.12 125 TYR A N 1
ATOM 996 C CA . TYR A 1 125 ? 15.927 -6.591 -16.372 1.00 86.12 125 TYR A CA 1
ATOM 997 C C . TYR A 1 125 ? 16.577 -7.396 -15.238 1.00 86.12 125 TYR A C 1
ATOM 999 O O . TYR A 1 125 ? 16.801 -8.592 -15.407 1.00 86.12 125 TYR A O 1
ATOM 1007 N N . GLN A 1 126 ? 16.958 -6.750 -14.134 1.00 82.81 126 GLN A N 1
ATOM 1008 C CA . GLN A 1 126 ? 17.600 -7.360 -12.955 1.00 82.81 126 GLN A CA 1
ATOM 1009 C C . GLN A 1 126 ? 17.145 -8.810 -12.673 1.00 82.81 126 GLN A C 1
ATOM 1011 O O . GLN A 1 126 ? 15.992 -9.161 -12.902 1.00 82.81 126 GLN A O 1
ATOM 1016 N N . TYR A 1 127 ? 18.043 -9.665 -12.180 1.00 84.69 127 TYR A N 1
ATOM 1017 C CA . TYR A 1 127 ? 17.762 -11.089 -11.899 1.00 84.69 127 TYR A CA 1
ATOM 1018 C C . TYR A 1 127 ? 17.419 -11.962 -13.122 1.00 84.69 127 TYR A C 1
ATOM 1020 O O . TYR A 1 127 ? 16.979 -13.098 -12.966 1.00 84.69 127 TYR A O 1
ATOM 1028 N N . GLY A 1 128 ? 17.639 -11.466 -14.346 1.00 86.56 128 GLY A N 1
ATOM 1029 C CA . GLY A 1 128 ? 17.421 -12.235 -15.576 1.00 86.56 128 GLY A CA 1
ATOM 1030 C C . GLY A 1 128 ? 15.945 -12.469 -15.909 1.00 86.56 128 GLY A C 1
ATOM 1031 O O . GLY A 1 128 ? 15.636 -13.283 -16.778 1.00 86.56 128 GLY A O 1
ATOM 1032 N N . GLN A 1 129 ? 15.035 -11.759 -15.241 1.00 89.81 129 GLN A N 1
ATOM 1033 C CA . GLN A 1 129 ? 13.594 -11.890 -15.424 1.00 89.81 129 GLN A CA 1
ATOM 1034 C C . GLN A 1 129 ? 13.007 -10.674 -16.159 1.00 89.81 129 GLN A C 1
ATOM 1036 O O . GLN A 1 129 ? 13.608 -9.592 -16.161 1.00 89.81 129 GLN A O 1
ATOM 1041 N N . PRO A 1 130 ? 11.830 -10.821 -16.796 1.00 93.81 130 PRO A N 1
ATOM 1042 C CA . PRO A 1 130 ? 11.092 -9.688 -17.341 1.00 93.81 130 PRO A CA 1
ATOM 1043 C C . PRO A 1 130 ? 10.783 -8.652 -16.258 1.00 93.81 130 PRO A C 1
ATOM 1045 O O . PRO A 1 130 ? 10.463 -9.007 -15.122 1.00 93.81 130 PRO A O 1
ATOM 1048 N N . LEU A 1 131 ? 10.806 -7.369 -16.623 1.00 92.44 131 LEU A N 1
ATOM 1049 C CA . LEU A 1 131 ? 10.522 -6.268 -15.699 1.00 92.44 131 LEU A CA 1
ATOM 1050 C C . LEU A 1 131 ? 9.185 -6.430 -14.957 1.00 92.44 131 LEU A C 1
ATOM 1052 O O . LEU A 1 131 ? 9.116 -6.154 -13.763 1.00 92.44 131 LEU A O 1
ATOM 1056 N N . LEU A 1 132 ? 8.143 -6.906 -15.645 1.00 91.75 132 LEU A N 1
ATOM 1057 C CA . LEU A 1 132 ? 6.840 -7.167 -15.030 1.00 91.75 132 LEU A CA 1
ATOM 1058 C C . LEU A 1 132 ? 6.926 -8.206 -13.901 1.00 91.75 132 LEU A C 1
ATOM 1060 O O . LEU A 1 132 ? 6.304 -8.025 -12.859 1.00 91.75 132 LEU A O 1
ATOM 1064 N N . MET A 1 133 ? 7.711 -9.271 -14.096 1.00 93.19 133 MET A N 1
ATOM 1065 C CA . MET A 1 133 ? 7.892 -10.310 -13.079 1.00 93.19 133 MET A CA 1
ATOM 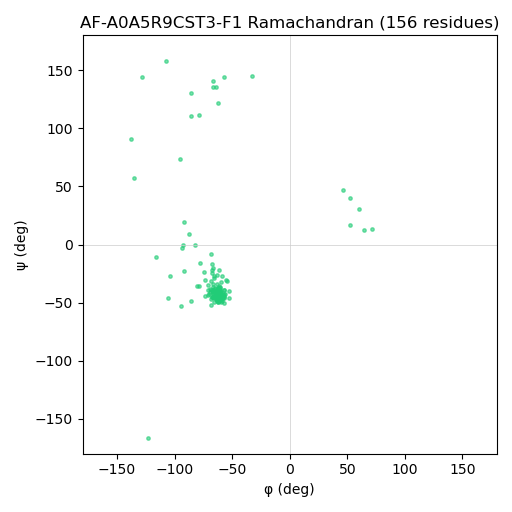1066 C C . MET A 1 133 ? 8.635 -9.752 -11.865 1.00 93.19 133 MET A C 1
ATOM 1068 O O . MET A 1 133 ? 8.219 -9.988 -10.736 1.00 93.19 133 MET A O 1
ATOM 1072 N N . ASN A 1 134 ? 9.674 -8.945 -12.097 1.00 94.19 134 ASN A N 1
ATOM 1073 C CA . ASN A 1 134 ? 10.397 -8.276 -11.018 1.00 94.19 134 ASN A CA 1
ATOM 1074 C C . ASN A 1 134 ? 9.502 -7.329 -10.217 1.00 94.19 134 ASN A C 1
ATOM 1076 O O . ASN A 1 134 ? 9.609 -7.300 -8.996 1.00 94.19 134 ASN A O 1
ATOM 1080 N N . MET A 1 135 ? 8.623 -6.578 -10.887 1.00 94.56 135 MET A N 1
ATOM 1081 C CA . MET A 1 135 ? 7.672 -5.693 -10.214 1.00 94.56 135 MET A CA 1
ATOM 1082 C C . MET A 1 135 ? 6.712 -6.488 -9.328 1.00 94.56 135 MET A C 1
ATOM 1084 O O . MET A 1 135 ? 6.575 -6.183 -8.151 1.00 94.56 135 MET A O 1
ATOM 1088 N N . VAL A 1 136 ? 6.094 -7.547 -9.863 1.00 94.19 136 VAL A N 1
ATOM 1089 C CA . VAL A 1 136 ? 5.180 -8.401 -9.087 1.00 94.19 136 VAL A CA 1
ATOM 1090 C C . VAL A 1 136 ? 5.903 -9.044 -7.903 1.00 94.19 136 VAL A C 1
ATOM 1092 O O . VAL A 1 136 ? 5.373 -9.040 -6.796 1.00 94.19 136 VAL A O 1
ATOM 1095 N N . ALA A 1 137 ? 7.120 -9.554 -8.111 1.00 94.38 137 ALA A N 1
ATOM 1096 C CA . ALA A 1 137 ? 7.921 -10.147 -7.046 1.00 94.38 137 ALA A CA 1
ATOM 1097 C C . ALA A 1 137 ? 8.266 -9.127 -5.950 1.00 94.38 137 ALA A C 1
ATOM 1099 O O . ALA A 1 137 ? 8.092 -9.435 -4.772 1.00 94.38 137 ALA A O 1
ATOM 1100 N N . ALA A 1 138 ? 8.694 -7.917 -6.326 1.00 93.88 138 ALA A N 1
ATOM 1101 C CA . ALA A 1 138 ? 8.966 -6.832 -5.386 1.00 93.88 138 ALA A CA 1
ATOM 1102 C C . ALA A 1 138 ? 7.707 -6.464 -4.590 1.00 93.88 138 ALA A C 1
ATOM 1104 O O . ALA A 1 138 ? 7.727 -6.510 -3.366 1.00 93.88 138 ALA A O 1
ATOM 1105 N N . THR A 1 139 ? 6.573 -6.250 -5.263 1.00 94.69 139 THR A N 1
ATOM 1106 C CA . THR A 1 139 ? 5.305 -5.946 -4.590 1.00 94.69 139 THR A CA 1
ATOM 1107 C C . THR A 1 139 ? 4.850 -7.069 -3.651 1.00 94.69 139 THR A C 1
ATOM 1109 O O . THR A 1 139 ? 4.322 -6.795 -2.578 1.00 94.69 139 THR A O 1
ATOM 1112 N N . CYS A 1 140 ? 5.055 -8.343 -4.000 1.00 94.31 140 CYS A N 1
ATOM 1113 C CA . CYS A 1 140 ? 4.753 -9.451 -3.091 1.00 94.31 140 CYS A CA 1
ATOM 1114 C C . CYS A 1 140 ? 5.622 -9.417 -1.828 1.00 94.31 140 CYS A C 1
ATOM 1116 O O . CYS A 1 140 ? 5.109 -9.662 -0.736 1.00 94.31 140 CYS A O 1
ATOM 1118 N N . ILE A 1 141 ? 6.916 -9.117 -1.968 1.00 94.69 141 ILE A N 1
ATOM 1119 C CA . ILE A 1 141 ? 7.826 -8.955 -0.827 1.00 94.69 141 ILE A CA 1
ATOM 1120 C C . ILE A 1 141 ? 7.381 -7.772 0.038 1.00 94.69 141 ILE A C 1
ATOM 1122 O O . ILE A 1 141 ? 7.347 -7.900 1.263 1.00 94.69 141 ILE A O 1
ATOM 1126 N N . ASP A 1 142 ? 6.984 -6.664 -0.584 1.00 94.50 142 ASP A N 1
ATOM 1127 C CA . ASP A 1 142 ? 6.529 -5.463 0.114 1.00 94.50 142 ASP A CA 1
ATOM 1128 C C . ASP A 1 142 ? 5.246 -5.722 0.902 1.00 94.50 142 ASP A C 1
ATOM 1130 O O . ASP A 1 142 ? 5.210 -5.416 2.089 1.00 94.50 142 ASP A O 1
ATOM 1134 N N . ILE A 1 143 ? 4.255 -6.396 0.306 1.00 94.44 143 ILE A N 1
ATOM 1135 C CA . ILE A 1 143 ? 3.022 -6.804 0.997 1.00 94.44 143 ILE A CA 1
ATOM 1136 C C . ILE A 1 143 ? 3.343 -7.703 2.197 1.00 94.44 143 ILE A C 1
ATOM 1138 O O . ILE A 1 143 ? 2.811 -7.521 3.286 1.00 94.44 143 ILE A O 1
ATOM 1142 N N . VAL A 1 144 ? 4.218 -8.699 2.041 1.00 94.81 144 VAL A N 1
ATOM 1143 C CA . VAL A 1 144 ? 4.582 -9.573 3.172 1.00 94.81 144 VAL A CA 1
ATOM 1144 C C . VAL A 1 144 ? 5.278 -8.771 4.276 1.00 94.81 144 VAL A C 1
ATOM 1146 O O . VAL A 1 144 ? 5.011 -8.984 5.462 1.00 94.81 144 VAL A O 1
ATOM 1149 N N . SER A 1 145 ? 6.134 -7.824 3.895 1.00 93.12 145 SER A N 1
ATOM 1150 C CA . SER A 1 145 ? 6.874 -6.970 4.824 1.00 93.12 145 SER A CA 1
ATOM 1151 C C . SER A 1 145 ? 5.948 -6.001 5.566 1.00 93.12 145 SER A C 1
ATOM 1153 O O . SER A 1 145 ? 6.010 -5.921 6.794 1.00 93.12 145 SER A O 1
ATOM 1155 N N . SER A 1 146 ? 5.035 -5.321 4.866 1.00 93.06 146 SER A N 1
ATOM 1156 C CA . SER A 1 146 ? 4.035 -4.428 5.463 1.00 93.06 146 SER A CA 1
ATOM 1157 C C . SER A 1 146 ? 3.110 -5.189 6.410 1.00 93.06 146 SER A C 1
ATOM 1159 O O . SER A 1 146 ? 2.882 -4.739 7.533 1.00 93.06 146 SER A O 1
ATOM 1161 N N . MET A 1 147 ? 2.645 -6.382 6.022 1.00 91.25 147 MET A N 1
ATOM 1162 C CA . MET A 1 147 ? 1.820 -7.243 6.874 1.00 91.25 147 MET A CA 1
ATOM 1163 C C . MET A 1 147 ? 2.535 -7.630 8.171 1.00 91.25 147 MET A C 1
ATOM 1165 O O . MET A 1 147 ? 1.927 -7.595 9.248 1.00 91.25 147 MET A O 1
ATOM 1169 N N . LEU A 1 148 ? 3.819 -7.985 8.085 1.00 91.00 148 LEU A N 1
ATOM 1170 C CA . LEU A 1 148 ? 4.633 -8.312 9.252 1.00 91.00 148 LEU A CA 1
ATOM 1171 C C . LEU A 1 148 ? 4.775 -7.100 10.177 1.00 91.00 148 LEU A C 1
ATOM 1173 O O . LEU A 1 148 ? 4.527 -7.214 11.377 1.00 91.00 148 LEU A O 1
ATOM 1177 N N . ILE A 1 149 ? 5.096 -5.929 9.625 1.00 88.56 149 ILE A N 1
ATOM 1178 C CA . ILE A 1 149 ? 5.287 -4.708 10.414 1.00 88.56 149 ILE A CA 1
ATOM 1179 C C . ILE A 1 149 ? 3.981 -4.263 11.079 1.00 88.56 149 ILE A C 1
ATOM 1181 O O . ILE A 1 149 ? 3.972 -3.977 12.275 1.00 88.56 149 ILE A O 1
ATOM 1185 N N . ILE A 1 150 ? 2.859 -4.265 10.352 1.00 87.31 150 ILE A N 1
ATOM 1186 C CA . ILE A 1 150 ? 1.539 -3.961 10.921 1.00 87.31 150 ILE A CA 1
ATOM 1187 C C . ILE A 1 150 ? 1.228 -4.912 12.074 1.00 87.31 150 ILE A C 1
ATOM 1189 O O . ILE A 1 150 ? 0.778 -4.469 13.128 1.00 87.31 150 ILE A O 1
ATOM 1193 N N . SER A 1 151 ? 1.479 -6.210 11.894 1.00 87.12 151 SER A N 1
ATOM 1194 C CA . SER A 1 151 ? 1.212 -7.211 12.929 1.00 87.12 151 SER A CA 1
ATOM 1195 C C . SER A 1 151 ? 2.041 -6.962 14.191 1.00 87.12 151 SER A C 1
ATOM 1197 O O . SER A 1 151 ? 1.513 -7.104 15.292 1.00 87.12 151 SER A O 1
ATOM 1199 N N . LEU A 1 152 ? 3.304 -6.543 14.048 1.00 85.62 152 LEU A N 1
ATOM 1200 C CA . LEU A 1 152 ? 4.168 -6.175 15.175 1.00 85.62 152 LEU A CA 1
ATOM 1201 C C . LEU A 1 152 ? 3.678 -4.916 15.901 1.00 85.62 152 LEU A C 1
ATOM 1203 O O . LEU A 1 152 ? 3.574 -4.933 17.124 1.00 85.62 152 LEU A O 1
ATOM 1207 N N . ILE A 1 153 ? 3.303 -3.862 15.169 1.00 83.00 153 ILE A N 1
ATOM 1208 C CA . ILE A 1 153 ? 2.746 -2.627 15.757 1.00 83.00 153 ILE A CA 1
ATOM 1209 C C . ILE A 1 153 ? 1.460 -2.933 16.534 1.00 83.00 153 ILE A C 1
ATOM 1211 O O . ILE A 1 153 ? 1.211 -2.413 17.622 1.00 83.00 153 ILE A O 1
ATOM 1215 N N . PHE A 1 154 ? 0.621 -3.797 15.972 1.00 77.81 154 PHE A N 1
ATOM 1216 C CA . PHE A 1 154 ? -0.603 -4.239 16.621 1.00 77.81 154 PHE A CA 1
ATOM 1217 C C . PHE A 1 154 ? -0.309 -5.065 17.881 1.00 77.81 154 PHE A C 1
ATOM 1219 O O . PHE A 1 154 ? -0.993 -4.886 18.885 1.00 77.81 154 PHE A O 1
ATOM 1226 N N . LEU A 1 155 ? 0.723 -5.912 17.867 1.00 79.19 155 LEU A N 1
ATOM 1227 C CA . LEU A 1 155 ? 1.120 -6.702 19.033 1.00 79.19 155 LEU A CA 1
ATOM 1228 C C . LEU A 1 155 ? 1.650 -5.828 20.177 1.00 79.19 155 LEU A C 1
ATOM 1230 O O . LEU A 1 155 ? 1.340 -6.103 21.328 1.00 79.19 155 LEU A O 1
ATOM 1234 N N . GLU A 1 156 ? 2.416 -4.779 19.872 1.00 70.69 156 GLU A N 1
ATOM 1235 C CA . GLU A 1 156 ? 2.957 -3.852 20.879 1.00 70.69 156 GLU A CA 1
ATOM 1236 C C . GLU A 1 156 ? 1.863 -3.015 21.569 1.00 70.69 156 GLU A C 1
ATOM 1238 O O . GLU A 1 156 ? 2.036 -2.549 22.693 1.00 70.69 156 GLU A O 1
ATOM 1243 N N . THR A 1 157 ? 0.720 -2.821 20.909 1.00 62.44 157 THR A N 1
ATOM 1244 C CA . THR A 1 157 ? -0.372 -1.960 21.393 1.00 62.44 157 THR A CA 1
ATOM 1245 C C . THR A 1 157 ? -1.448 -2.690 22.212 1.00 62.44 157 THR A C 1
ATOM 1247 O O . THR A 1 157 ? -2.393 -2.038 22.671 1.00 62.44 157 THR A O 1
ATOM 1250 N N . VAL A 1 158 ? -1.325 -4.011 22.406 1.00 55.94 158 VAL A N 1
ATOM 1251 C CA . VAL A 1 158 ? -2.217 -4.865 23.227 1.00 55.94 158 VAL A CA 1
ATOM 1252 C C . VAL A 1 158 ? -1.616 -5.128 24.598 1.00 55.94 158 VAL A C 1
ATOM 1254 O O . VAL A 1 158 ? -2.396 -5.036 25.575 1.00 55.94 158 VAL A O 1
#

Radius of gyration: 18.3 Å; Cα contacts (8 Å, |Δi|>4): 133; chains: 1; bounding box: 38×26×53 Å

Secondary structure (DSSP, 8-state):
-HHHHHHHHHHHHT-HHHHHHHHHHHHHHHHHTTSS-HHHHHHTGGGHHHHHHHHHHHHHHHHHHHHHHTTHHHHHHHT-TTHHHHHHHHHHHHHHHHHHHHHHHHHHHHHHHHHTS---TTSB-GGGSBHHHHHHHHHHHHHHHHHHHHHHHHHHT-

Sequence (158 aa):
MVKSLYREFYKFSHRKLTWLAPLIMLAFMFLMAGYPSARLLAMLTYDSSDAIMLVLVIVGSTMFSMEFQNNAILTLLYKSAKKIDVYFAKLVTILIYDLMLHVLAILVTILLTATIKPVSWMAVYQYGQPLLMNMVAATCIDIVSSMLIISLIFLETV

Mean predicted aligned error: 5.99 Å

Foldseek 3Di:
DVVLLVVLLVVLVPDPLLVVLLVQLVVQLVVLLPDPDLLVCLLCLSVSLVSLLVSLVVSLVVSLVVCVVVVVVCCLVPPDPCVVVNLVSSLVSSLVSSVVSLVVSNVVSVVSCVPRNPDDQQDQDPPRGGSVVSSVVNSVVSSVVSSVVSVVVSVVSD

Organism: NCBI:txid390842

Solvent-accessible surface area (backbone atoms only — not comparable to full-atom values): 8537 Å² total; per-residue (Å²): 90,71,73,44,31,52,50,46,44,53,59,47,72,73,34,68,62,67,67,48,41,57,52,55,31,52,52,50,29,59,62,47,65,74,51,90,53,51,68,60,32,55,29,48,34,32,59,32,63,64,39,48,49,53,38,50,50,56,53,50,51,48,68,51,52,51,32,60,74,66,58,45,44,58,49,46,73,74,67,44,94,53,53,63,38,49,54,51,24,48,54,54,46,50,53,54,50,52,52,51,51,53,53,48,36,50,56,48,33,56,50,47,29,72,69,77,48,76,71,68,50,77,42,72,39,82,94,78,35,33,34,53,58,49,20,53,51,46,52,52,53,46,52,54,49,49,52,51,51,53,51,50,57,55,59,76,73,108

Nearest PDB structures (foldseek):
  7znq-assembly1_y  TM=4.329E-01  e=2.585E+00  Stutzerimonas stutzeri ATCC 14405 = CCUG 16156
  3ljb-assembly1_A  TM=3.136E-01  e=5.713E+00  Homo sapiens